Protein AF-A0AAD9Q8Y7-F1 (afdb_monomer_lite)

Foldseek 3Di:
DVVVVVPPPDDPPDQPPVNVVVVVVVVVVVVVVVVVVVVVVVVVVVVVVVVVVVVVVVVVVVVVVVPPPDDPPPPPDPPPCPPDPVVVVVVVVVVVVVVVVVVVVVVVVVVVVVVVVVVVVVVVVVVVVVVVVVVVVVVVVVVVVCCVVPDDD

pLDDT: mean 79.02, std 18.26, range [39.06, 97.69]

Secondary structure (DSSP, 8-state):
-HHHHTTS-----PPPHHHHHHHHHHHHHHHHHHHHHHHHHHHHHHHHHHHHHHHHHHHHHHHHHHSTTS-GGG-S------S-HHHHHHHHHHHHHHHHHHHHHHHHHHHHHHHHHHHHHHHHHHHHHHHHHHHHHHHHHHHHHHHHHH---

Radius of gyration: 37.37 Å; chains: 1; bounding box: 89×39×100 Å

Organism: Acropora cervicornis (NCBI:txid6130)

Sequence (153 aa):
MREEEAASGIECEELSEKDTLIEELSERERSFQVKEKNTAKDKEAAESVRRKAMERMKDSKRKTSQDSDLDPGLAAGGKKSRKTATEVIDFLKKKAKCEQTQRQQEMELRRKELEENAKQQRGVLELMQRQSEAQQQINQTLLVLIQKAFGTV

Structure (mmCIF, N/CA/C/O backbone):
data_AF-A0AAD9Q8Y7-F1
#
_entry.id   AF-A0AAD9Q8Y7-F1
#
loop_
_atom_site.group_PDB
_atom_site.id
_atom_site.type_symbol
_atom_site.label_atom_id
_atom_site.label_alt_id
_atom_site.label_comp_id
_atom_site.label_asym_id
_atom_site.label_entity_id
_atom_site.label_seq_id
_atom_site.pdbx_PDB_ins_code
_atom_site.Cartn_x
_atom_site.Cartn_y
_atom_site.Cartn_z
_atom_site.occupancy
_atom_site.B_iso_or_equiv
_atom_site.auth_seq_id
_atom_site.auth_comp_id
_atom_site.auth_asym_id
_atom_site.auth_atom_id
_atom_site.pdbx_PDB_model_num
ATOM 1 N N . MET A 1 1 ? 14.252 5.705 33.134 1.00 48.75 1 MET A N 1
ATOM 2 C CA . MET A 1 1 ? 13.714 6.950 32.551 1.00 48.75 1 MET A CA 1
ATOM 3 C C . MET A 1 1 ? 12.223 7.100 32.841 1.00 48.75 1 MET A C 1
ATOM 5 O O . MET A 1 1 ? 11.894 7.976 33.617 1.00 48.75 1 MET A O 1
ATOM 9 N N . ARG A 1 2 ? 11.341 6.188 32.390 1.00 55.53 2 ARG A N 1
ATOM 10 C CA . ARG A 1 2 ? 9.888 6.272 32.677 1.00 55.53 2 ARG A CA 1
ATOM 11 C C . ARG A 1 2 ? 9.506 6.228 34.174 1.00 55.53 2 ARG A C 1
ATOM 13 O O . ARG A 1 2 ? 8.528 6.847 34.564 1.00 55.53 2 ARG A O 1
ATOM 20 N N . GLU A 1 3 ? 10.259 5.509 35.011 1.00 54.31 3 GLU A N 1
ATOM 21 C CA . GLU A 1 3 ? 10.010 5.459 36.469 1.00 54.31 3 GLU A CA 1
ATOM 22 C C . GLU A 1 3 ? 10.555 6.677 37.237 1.00 54.31 3 GLU A C 1
ATOM 24 O O . GLU A 1 3 ? 10.056 6.980 38.315 1.00 54.31 3 GLU A O 1
ATOM 29 N N . GLU A 1 4 ? 11.539 7.401 36.692 1.00 56.97 4 GLU A N 1
ATOM 30 C CA . GLU A 1 4 ? 12.121 8.584 37.354 1.00 56.97 4 GLU A CA 1
ATOM 31 C C . GLU A 1 4 ? 11.257 9.836 37.137 1.00 56.97 4 GLU A C 1
ATOM 33 O O . GLU A 1 4 ? 11.144 10.674 38.029 1.00 56.97 4 GLU A O 1
ATOM 38 N N . GLU A 1 5 ? 10.584 9.933 35.988 1.00 55.88 5 GLU A N 1
ATOM 39 C CA . GLU A 1 5 ? 9.696 11.051 35.635 1.00 55.88 5 GLU A CA 1
ATOM 40 C C . GLU A 1 5 ? 8.445 11.103 36.534 1.00 55.88 5 GLU A C 1
ATOM 42 O O . GLU A 1 5 ? 8.023 12.177 36.959 1.00 55.88 5 GLU A O 1
ATOM 47 N N . ALA A 1 6 ? 7.902 9.942 36.919 1.00 61.12 6 ALA A N 1
ATOM 48 C CA . ALA A 1 6 ? 6.707 9.838 37.763 1.00 61.12 6 ALA A CA 1
ATOM 49 C C . ALA A 1 6 ? 6.942 10.233 39.236 1.00 61.12 6 ALA A C 1
ATOM 51 O O . ALA A 1 6 ? 5.991 10.552 39.948 1.00 61.12 6 ALA A O 1
ATOM 52 N N . ALA A 1 7 ? 8.196 10.227 39.703 1.00 61.22 7 ALA A N 1
ATOM 53 C CA . ALA A 1 7 ? 8.556 10.579 41.077 1.00 61.22 7 ALA A CA 1
ATOM 54 C C . ALA A 1 7 ? 8.793 12.088 41.276 1.00 61.22 7 ALA A C 1
ATOM 56 O O . ALA A 1 7 ? 8.890 12.548 42.413 1.00 61.22 7 ALA A O 1
ATOM 57 N N . SER A 1 8 ? 8.883 12.865 40.189 1.00 66.12 8 SER A N 1
ATOM 58 C CA . SER A 1 8 ? 9.261 14.281 40.248 1.00 66.12 8 SER A CA 1
ATOM 59 C C . SER A 1 8 ? 8.127 15.205 40.704 1.00 66.12 8 SER A C 1
ATOM 61 O O . SER A 1 8 ? 8.399 16.357 41.033 1.00 66.12 8 SER A O 1
ATOM 63 N N . GLY A 1 9 ? 6.868 14.748 40.702 1.00 58.28 9 GLY A N 1
ATOM 64 C CA . GLY A 1 9 ? 5.710 15.576 41.072 1.00 58.28 9 GLY A CA 1
ATOM 65 C C . GLY A 1 9 ? 5.480 16.793 40.162 1.00 58.28 9 GLY A C 1
ATOM 66 O O . GLY A 1 9 ? 4.688 17.665 40.504 1.00 58.28 9 GLY A O 1
ATOM 67 N N . ILE A 1 10 ? 6.178 16.861 39.025 1.00 59.28 10 ILE A N 1
ATOM 68 C CA . ILE A 1 10 ? 6.022 17.893 38.004 1.00 59.28 10 ILE A CA 1
ATOM 69 C C . ILE A 1 10 ? 5.139 17.285 36.923 1.00 59.28 10 ILE A C 1
ATOM 71 O O . ILE A 1 10 ? 5.534 16.335 36.249 1.00 59.28 10 ILE A O 1
ATOM 75 N N . GLU A 1 11 ? 3.923 17.806 36.811 1.00 57.50 11 GLU A N 1
ATOM 76 C CA . GLU A 1 11 ? 3.022 17.509 35.705 1.00 57.50 11 GLU A CA 1
ATOM 77 C C . GLU A 1 11 ? 3.720 17.937 34.409 1.00 57.50 11 GLU A C 1
ATOM 79 O O . GLU A 1 11 ? 4.113 19.094 34.254 1.00 57.50 11 GLU A O 1
ATOM 84 N N . CYS A 1 12 ? 3.975 16.979 33.517 1.00 55.50 12 CYS A N 1
ATOM 85 C CA . CYS A 1 12 ? 4.490 17.289 32.193 1.00 55.50 12 CYS A CA 1
ATOM 86 C C . CYS A 1 12 ? 3.362 18.025 31.469 1.00 55.50 12 CYS A C 1
ATOM 88 O O . CYS A 1 12 ? 2.318 17.425 31.219 1.00 55.50 12 CYS A O 1
ATOM 90 N N . GLU A 1 13 ? 3.536 19.326 31.237 1.00 65.62 13 GLU A N 1
ATOM 91 C CA . GLU A 1 13 ? 2.531 20.169 30.592 1.00 65.62 13 GLU A CA 1
ATOM 92 C C . GLU A 1 13 ? 2.184 19.534 29.238 1.00 65.62 13 GLU A C 1
ATOM 94 O O . GLU A 1 13 ? 3.060 19.362 28.385 1.00 65.62 13 GLU A O 1
ATOM 99 N N . GLU A 1 14 ? 0.932 19.084 29.077 1.00 67.44 14 GLU A N 1
ATOM 100 C CA . GLU A 1 14 ? 0.469 18.532 27.806 1.00 67.44 14 GLU A CA 1
ATOM 101 C C . GLU A 1 14 ? 0.727 19.588 26.728 1.00 67.44 14 GLU A C 1
ATOM 103 O O . GLU A 1 14 ? 0.319 20.743 26.887 1.00 67.44 14 GLU A O 1
ATOM 108 N N . LEU A 1 15 ? 1.458 19.209 25.670 1.00 66.06 15 LEU A N 1
ATOM 109 C CA . LEU A 1 15 ? 1.819 20.121 24.584 1.00 66.06 15 LEU A CA 1
ATOM 110 C C . LEU A 1 15 ? 0.576 20.893 24.154 1.00 66.06 15 LEU A C 1
ATOM 112 O O . LEU A 1 15 ? -0.444 20.296 23.798 1.00 66.06 15 LEU A O 1
ATOM 116 N N . SER A 1 16 ? 0.662 22.224 24.191 1.00 77.44 16 SER A N 1
ATOM 117 C CA . SER A 1 16 ? -0.458 23.061 23.792 1.00 77.44 16 SER A CA 1
ATOM 118 C C . SER A 1 16 ? -0.862 22.696 22.364 1.00 77.44 16 SER A C 1
ATOM 120 O O . SER A 1 16 ? -0.018 22.350 21.531 1.00 77.44 16 SER A O 1
ATOM 122 N N . GLU A 1 17 ? -2.142 22.839 22.024 1.00 81.75 17 GLU A N 1
ATOM 123 C CA . GLU A 1 17 ? -2.614 22.687 20.640 1.00 81.75 17 GLU A CA 1
ATOM 124 C C . GLU A 1 17 ? -1.765 23.514 19.655 1.00 81.75 17 GLU A C 1
ATOM 126 O O . GLU A 1 17 ? -1.543 23.115 18.514 1.00 81.75 17 GLU A O 1
ATOM 131 N N . LYS A 1 18 ? -1.226 24.653 20.116 1.00 83.44 18 LYS A N 1
ATOM 132 C CA . LYS A 1 18 ? -0.300 25.493 19.348 1.00 83.44 18 LYS A CA 1
ATOM 133 C C . LYS A 1 18 ? 1.064 24.845 19.138 1.00 83.44 18 LYS A C 1
ATOM 135 O O . LYS A 1 18 ? 1.594 24.948 18.038 1.00 83.44 18 LYS A O 1
ATOM 140 N N . ASP A 1 19 ? 1.615 24.194 20.155 1.00 86.12 19 ASP A N 1
ATOM 141 C CA . ASP A 1 19 ? 2.914 23.524 20.060 1.00 86.12 19 ASP A CA 1
ATOM 142 C C . ASP A 1 19 ? 2.821 22.321 19.117 1.00 86.12 19 ASP A C 1
ATOM 144 O O . ASP A 1 19 ? 3.664 22.155 18.236 1.00 86.12 19 ASP A O 1
ATOM 148 N N . THR A 1 20 ? 1.714 21.579 19.203 1.00 86.50 20 THR A N 1
ATOM 149 C CA . THR A 1 20 ? 1.387 20.493 18.268 1.00 86.50 20 THR A CA 1
ATOM 150 C C . THR A 1 20 ? 1.264 21.019 16.833 1.00 86.50 20 THR A C 1
ATOM 152 O O . THR A 1 20 ? 1.866 20.479 15.905 1.00 86.50 20 THR A O 1
ATOM 155 N N . LEU A 1 21 ? 0.554 22.136 16.636 1.00 90.19 21 LEU A N 1
ATOM 156 C CA . LEU A 1 21 ? 0.399 22.754 15.316 1.00 90.19 21 LEU A CA 1
ATOM 157 C C . LEU A 1 21 ? 1.737 23.249 14.735 1.00 90.19 21 LEU A C 1
ATOM 159 O O . LEU A 1 21 ? 1.961 23.156 13.525 1.00 90.19 21 LEU A O 1
ATOM 163 N N . ILE A 1 22 ? 2.636 23.774 15.573 1.00 91.38 22 ILE A N 1
ATOM 164 C CA . ILE A 1 22 ? 3.980 24.201 15.155 1.00 91.38 22 ILE A CA 1
ATOM 165 C C . ILE A 1 22 ? 4.808 22.997 14.694 1.00 91.38 22 ILE A C 1
ATOM 167 O O . ILE A 1 22 ? 5.513 23.090 13.681 1.00 91.38 22 ILE A O 1
ATOM 171 N N . GLU A 1 23 ? 4.717 21.869 15.395 1.00 88.31 23 GLU A N 1
ATOM 172 C CA . GLU A 1 23 ? 5.431 20.646 15.035 1.00 88.31 23 GLU A CA 1
ATOM 173 C C . GLU A 1 23 ? 4.938 20.078 13.695 1.00 88.31 23 GLU A C 1
ATOM 175 O O . GLU A 1 23 ? 5.749 19.844 12.791 1.00 88.31 23 GLU A O 1
ATOM 180 N N . GLU A 1 24 ? 3.618 19.991 13.500 1.00 88.12 24 GLU A N 1
ATOM 181 C CA . GLU A 1 24 ? 3.004 19.537 12.244 1.00 88.12 24 GLU A CA 1
ATOM 182 C C . GLU A 1 24 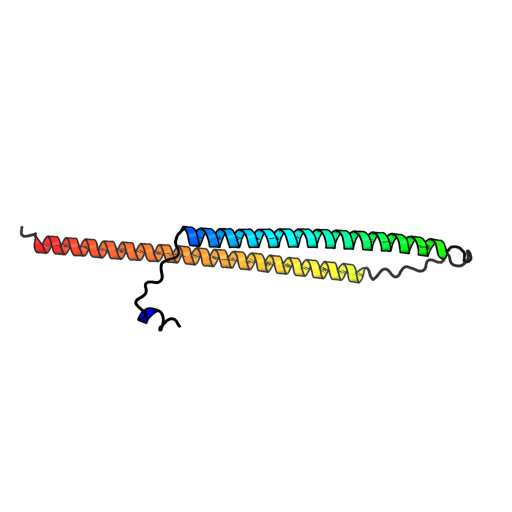? 3.384 20.420 11.045 1.00 88.12 24 GLU A C 1
ATOM 184 O O . GLU A 1 24 ? 3.727 19.923 9.963 1.00 88.12 24 GLU A O 1
ATOM 189 N N . LEU A 1 25 ? 3.349 21.748 11.213 1.00 91.31 25 LEU A N 1
ATOM 190 C CA . LEU A 1 25 ? 3.751 22.682 10.159 1.00 91.31 25 LEU A CA 1
ATOM 191 C C . LEU A 1 25 ? 5.234 22.522 9.814 1.00 91.31 25 LEU A C 1
ATOM 193 O O . LEU A 1 25 ? 5.589 22.472 8.632 1.00 91.31 25 LEU A O 1
ATOM 197 N N . SER A 1 26 ? 6.081 22.360 10.830 1.00 89.25 26 SER A N 1
ATOM 198 C CA . SER A 1 26 ? 7.520 22.154 10.656 1.00 89.25 26 SER A CA 1
ATOM 199 C C . SER A 1 26 ? 7.828 20.845 9.919 1.00 89.25 26 SER A C 1
ATOM 201 O O . SER A 1 26 ? 8.700 20.804 9.046 1.00 89.25 26 SER A O 1
ATOM 203 N N . GLU A 1 27 ? 7.112 19.761 10.221 1.00 87.31 27 GLU A N 1
ATOM 204 C CA . GLU A 1 27 ? 7.220 18.497 9.484 1.00 87.31 27 GLU A CA 1
ATOM 205 C C . GLU A 1 27 ? 6.777 18.637 8.031 1.00 87.31 27 GLU A C 1
ATOM 207 O O . GLU A 1 27 ? 7.455 18.160 7.108 1.00 87.31 27 GLU A O 1
ATOM 212 N N . ARG A 1 28 ? 5.669 19.345 7.807 1.00 87.50 28 ARG A N 1
ATOM 213 C CA . ARG A 1 28 ? 5.147 19.575 6.466 1.00 87.50 28 ARG A CA 1
ATOM 214 C C . ARG A 1 28 ? 6.136 20.366 5.612 1.00 87.50 28 ARG A C 1
ATOM 216 O O . ARG A 1 28 ? 6.401 19.954 4.481 1.00 87.50 28 ARG A O 1
ATOM 223 N N . GLU A 1 29 ? 6.747 21.423 6.139 1.00 81.94 29 GLU A N 1
ATOM 224 C CA . GLU A 1 29 ? 7.782 22.202 5.441 1.00 81.94 29 GLU A CA 1
ATOM 225 C C . GLU A 1 29 ? 9.019 21.365 5.085 1.00 81.94 29 GLU A C 1
ATOM 227 O O . GLU A 1 29 ? 9.500 21.418 3.945 1.00 81.94 29 GLU A O 1
ATOM 232 N N . ARG A 1 30 ? 9.497 20.519 6.010 1.00 83.62 30 ARG A N 1
ATOM 233 C CA . ARG A 1 30 ? 10.595 19.575 5.734 1.00 83.62 30 ARG A CA 1
ATOM 234 C C . ARG A 1 30 ? 10.244 18.636 4.578 1.00 83.62 30 ARG A C 1
ATOM 236 O O . ARG A 1 30 ? 11.076 18.403 3.698 1.00 83.62 30 ARG A O 1
ATOM 243 N N . SER A 1 31 ? 9.006 18.141 4.531 1.00 72.31 31 SER A N 1
ATOM 244 C CA . SER A 1 31 ? 8.542 17.250 3.461 1.00 72.31 31 SER A CA 1
ATOM 245 C C . SER A 1 31 ? 8.498 17.934 2.083 1.00 72.31 31 SER A C 1
ATOM 247 O O . SER A 1 31 ? 8.842 17.309 1.075 1.00 72.31 31 SER A O 1
ATOM 249 N N . PHE A 1 32 ? 8.143 19.224 2.023 1.00 68.69 32 PHE A N 1
ATOM 250 C CA . PHE A 1 32 ? 8.141 20.003 0.782 1.00 68.69 32 PHE A CA 1
ATOM 251 C C . PHE A 1 32 ? 9.562 20.250 0.258 1.00 68.69 32 PHE A C 1
ATOM 253 O O . PHE A 1 32 ? 9.819 20.006 -0.922 1.00 68.69 32 PHE A O 1
ATOM 260 N N . GLN A 1 33 ? 10.515 20.606 1.129 1.00 67.25 33 GLN A N 1
ATOM 261 C CA . GLN A 1 33 ? 11.920 20.776 0.727 1.00 67.25 33 GLN A CA 1
ATOM 262 C C . GLN A 1 33 ? 12.542 19.486 0.171 1.00 67.25 33 GLN A C 1
ATOM 264 O O . GLN A 1 33 ? 13.356 19.529 -0.755 1.00 67.25 33 GLN A O 1
ATOM 269 N N . VAL A 1 34 ? 12.182 18.322 0.723 1.00 66.00 34 VAL A N 1
ATOM 270 C CA . VAL A 1 34 ? 12.663 17.026 0.217 1.00 66.00 34 VAL A CA 1
ATOM 271 C C . VAL A 1 34 ? 12.100 16.740 -1.178 1.00 66.00 34 VAL A C 1
ATOM 273 O O . VAL A 1 34 ? 12.842 16.292 -2.055 1.00 66.00 34 VAL A O 1
ATOM 276 N N . LYS A 1 35 ? 10.819 17.049 -1.420 1.00 64.56 35 LYS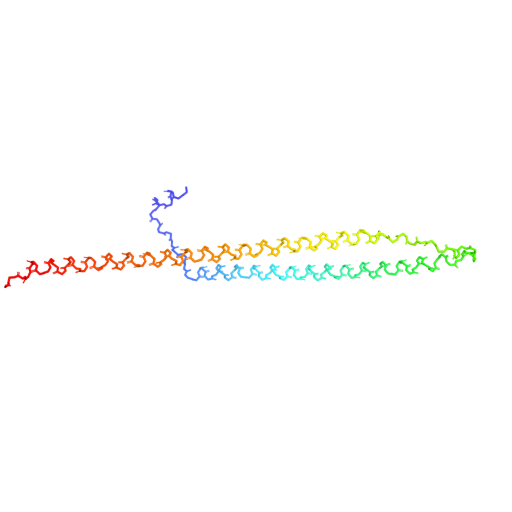 A N 1
ATOM 277 C CA . LYS A 1 35 ? 10.189 16.883 -2.740 1.00 64.56 35 LYS A CA 1
ATOM 278 C C . LYS A 1 35 ? 10.835 17.780 -3.801 1.00 64.56 35 LYS A C 1
ATOM 280 O O . LYS A 1 35 ? 11.149 17.281 -4.877 1.00 64.56 35 LYS A O 1
ATOM 285 N N . GLU A 1 36 ? 11.114 19.048 -3.498 1.00 63.38 36 GLU A N 1
ATOM 286 C CA . GLU A 1 36 ? 11.790 19.962 -4.438 1.00 63.38 36 GLU A CA 1
ATOM 287 C C . GLU A 1 36 ? 13.232 19.542 -4.762 1.00 63.38 36 GLU A C 1
ATOM 289 O O . GLU A 1 36 ? 13.665 19.594 -5.915 1.00 63.38 36 GLU A O 1
ATOM 294 N N . LYS A 1 37 ? 13.989 19.062 -3.768 1.00 65.62 37 LYS A N 1
ATOM 295 C CA . LYS A 1 37 ? 15.354 18.560 -4.004 1.00 65.62 37 LYS A CA 1
ATOM 296 C C . LYS A 1 37 ? 15.364 17.316 -4.894 1.00 65.62 37 LYS A C 1
ATOM 298 O O . LYS A 1 37 ? 16.294 17.142 -5.680 1.00 65.62 37 LYS A O 1
ATOM 303 N N . ASN A 1 38 ? 14.347 16.462 -4.792 1.00 65.31 38 ASN A N 1
ATOM 304 C CA . ASN A 1 38 ? 14.232 15.267 -5.628 1.00 65.31 38 ASN A CA 1
ATOM 305 C C . ASN A 1 38 ? 13.846 15.612 -7.073 1.00 65.31 38 ASN A C 1
ATOM 307 O O . ASN A 1 38 ? 14.461 15.087 -7.997 1.00 65.31 38 ASN A O 1
ATOM 311 N N . THR A 1 39 ? 12.925 16.555 -7.294 1.00 67.19 39 THR A N 1
ATOM 312 C CA . THR A 1 39 ? 12.553 16.977 -8.659 1.00 67.19 39 THR A CA 1
ATOM 313 C C . THR A 1 39 ? 13.702 17.676 -9.388 1.00 67.19 39 THR A C 1
ATOM 315 O O . THR A 1 39 ? 13.890 17.464 -10.588 1.00 67.19 39 THR A O 1
ATOM 318 N N . ALA A 1 40 ? 14.519 18.460 -8.675 1.00 70.31 40 ALA A N 1
ATOM 319 C CA . ALA A 1 40 ? 15.722 19.072 -9.238 1.00 70.31 40 ALA A CA 1
ATOM 320 C C . ALA A 1 40 ? 16.760 18.020 -9.673 1.00 70.31 40 ALA A C 1
ATOM 322 O O . ALA A 1 40 ? 17.285 18.098 -10.785 1.00 70.31 40 ALA A O 1
ATOM 323 N N . LYS A 1 41 ? 17.003 17.002 -8.835 1.00 75.00 41 LYS A N 1
ATOM 324 C CA . LYS A 1 41 ? 17.919 15.893 -9.150 1.00 75.00 41 LYS A CA 1
ATOM 325 C C . LYS A 1 41 ? 17.428 15.044 -10.320 1.00 75.00 41 LYS A C 1
ATOM 327 O O . LYS A 1 41 ? 18.228 14.688 -11.183 1.00 75.00 41 LYS A O 1
ATOM 332 N N . ASP A 1 42 ? 16.130 14.764 -10.389 1.00 77.75 42 ASP A N 1
ATOM 333 C CA . ASP A 1 42 ? 15.542 14.003 -11.495 1.00 77.75 42 ASP A CA 1
ATOM 334 C C . ASP A 1 42 ? 15.656 14.759 -12.823 1.00 77.75 42 ASP A C 1
ATOM 336 O O . ASP A 1 42 ? 16.004 14.173 -13.853 1.00 77.75 42 ASP A O 1
ATOM 340 N N . LYS A 1 43 ? 15.440 16.080 -12.803 1.00 85.19 43 LYS A N 1
ATOM 341 C CA . LYS A 1 43 ? 15.628 16.934 -13.980 1.00 85.19 43 LYS A CA 1
ATOM 342 C C . LYS A 1 43 ? 17.087 16.951 -14.438 1.00 85.19 43 LYS A C 1
ATOM 344 O O . LYS A 1 43 ? 17.356 16.765 -15.625 1.00 85.19 43 LYS A O 1
ATOM 349 N N . GLU A 1 44 ? 18.030 17.118 -13.513 1.00 85.94 44 GLU A N 1
ATOM 350 C CA . GLU A 1 44 ? 19.463 17.098 -13.821 1.00 85.94 44 GLU A CA 1
ATOM 351 C C . GLU A 1 44 ? 19.908 15.737 -14.384 1.00 85.94 44 GLU A C 1
ATOM 353 O O . GLU A 1 44 ? 20.628 15.669 -15.388 1.00 85.94 44 GLU A O 1
ATOM 358 N N . ALA A 1 45 ? 19.431 14.637 -13.795 1.00 86.50 45 ALA A N 1
ATOM 359 C CA . ALA A 1 45 ? 19.704 13.288 -14.275 1.00 86.50 45 ALA A CA 1
ATOM 360 C C . ALA A 1 45 ? 19.153 13.071 -15.695 1.00 86.50 45 ALA A C 1
ATOM 362 O O . ALA A 1 45 ? 19.870 12.567 -16.566 1.00 86.50 45 ALA A O 1
ATOM 363 N N . ALA A 1 46 ? 17.918 13.505 -15.963 1.00 88.88 46 ALA A N 1
ATOM 364 C CA . ALA A 1 46 ? 17.301 13.411 -17.283 1.00 88.88 46 ALA A CA 1
ATOM 365 C C . ALA A 1 46 ? 18.065 14.227 -18.342 1.00 88.88 46 ALA A C 1
ATOM 367 O O . ALA A 1 46 ? 18.331 13.734 -19.445 1.00 88.88 46 ALA A O 1
ATOM 368 N N . GLU A 1 47 ? 18.485 15.450 -18.011 1.00 87.88 47 GLU A N 1
ATOM 369 C CA . GLU A 1 47 ? 19.284 16.289 -18.908 1.00 87.88 47 GLU A CA 1
ATOM 370 C C . GLU A 1 47 ? 20.682 15.705 -19.163 1.00 87.88 47 GLU A C 1
ATOM 372 O O . GLU A 1 47 ? 21.159 15.718 -20.302 1.00 87.88 47 GLU A O 1
ATOM 377 N N . SER A 1 48 ? 21.317 15.121 -18.143 1.00 88.19 48 SER A N 1
ATOM 378 C CA . SER A 1 48 ? 22.604 14.423 -18.263 1.00 88.19 48 SER A CA 1
ATOM 379 C C . SER A 1 48 ? 22.514 13.208 -19.191 1.00 88.19 48 SER A C 1
ATOM 381 O O . SER A 1 48 ? 23.360 13.030 -20.074 1.00 88.19 48 SER A O 1
ATOM 383 N N . VAL A 1 49 ? 21.453 12.402 -19.067 1.00 89.75 49 VAL A N 1
ATOM 384 C CA . VAL A 1 49 ? 21.192 11.263 -19.963 1.00 89.75 49 VAL A CA 1
ATOM 385 C C . VAL A 1 49 ? 20.964 11.740 -21.398 1.00 89.75 49 VAL A C 1
ATOM 387 O O . VAL A 1 49 ? 21.584 11.206 -22.324 1.00 89.75 49 VAL A O 1
ATOM 390 N N . ARG A 1 50 ? 20.142 12.780 -21.596 1.00 90.25 50 ARG A N 1
ATOM 391 C CA . ARG A 1 50 ? 19.889 13.371 -22.920 1.00 90.25 50 ARG A CA 1
ATOM 392 C C . ARG A 1 50 ? 21.179 13.887 -23.563 1.00 90.25 50 ARG A C 1
ATOM 394 O O . ARG A 1 50 ? 21.428 13.603 -24.734 1.00 90.25 50 ARG A O 1
ATOM 401 N N . ARG A 1 51 ? 22.022 14.599 -22.809 1.00 89.44 51 ARG A N 1
ATOM 402 C CA . ARG A 1 51 ? 23.308 15.132 -23.291 1.00 89.44 51 ARG A CA 1
ATOM 403 C C . ARG A 1 51 ? 24.258 14.011 -23.709 1.00 89.44 51 ARG A C 1
ATOM 405 O O . ARG A 1 51 ? 24.733 14.018 -24.842 1.00 89.44 51 ARG A O 1
ATOM 412 N N . LYS A 1 52 ? 24.441 13.000 -22.852 1.00 87.81 52 LYS A N 1
ATOM 413 C CA . LYS A 1 52 ? 25.285 11.827 -23.147 1.00 87.81 52 LYS A CA 1
ATOM 414 C C . LYS A 1 52 ? 24.806 11.057 -24.380 1.00 87.81 52 LYS A C 1
ATOM 416 O O . LYS A 1 52 ? 25.623 10.549 -25.145 1.00 87.81 52 LYS A O 1
ATOM 421 N N . ALA A 1 53 ? 23.495 10.952 -24.596 1.00 84.88 53 ALA A N 1
ATOM 422 C CA . ALA A 1 53 ? 22.948 10.325 -25.799 1.00 84.88 53 ALA A CA 1
ATOM 423 C C . ALA A 1 53 ? 23.267 11.138 -27.067 1.00 84.88 53 ALA A C 1
ATOM 425 O O . ALA A 1 53 ? 23.695 10.572 -28.074 1.00 84.88 53 ALA A O 1
ATOM 426 N N . MET A 1 54 ? 23.122 12.465 -27.001 1.00 84.44 54 MET A N 1
ATOM 427 C CA . MET A 1 54 ? 23.426 13.365 -28.118 1.00 84.44 54 MET A CA 1
ATOM 428 C C . MET A 1 54 ? 24.925 13.417 -28.450 1.00 84.44 54 MET A C 1
ATOM 430 O O . MET A 1 54 ? 25.280 13.521 -29.622 1.00 84.44 54 MET A O 1
ATOM 434 N N . GLU A 1 55 ? 25.811 13.310 -27.460 1.00 81.00 55 GLU A N 1
ATOM 435 C CA . GLU A 1 55 ? 27.262 13.217 -27.685 1.00 81.00 55 GLU A CA 1
ATOM 436 C C . GLU A 1 55 ? 27.650 11.910 -28.382 1.00 81.00 55 GLU A C 1
ATOM 438 O O . GLU A 1 55 ? 28.300 11.946 -29.425 1.00 81.00 55 GLU A O 1
ATOM 443 N N . ARG A 1 56 ? 27.137 10.760 -27.921 1.00 77.19 56 ARG A N 1
ATOM 444 C CA . ARG A 1 56 ? 27.374 9.463 -28.588 1.00 77.19 56 ARG A CA 1
ATOM 445 C C . ARG A 1 56 ? 26.911 9.447 -30.049 1.00 77.19 56 ARG A C 1
ATOM 447 O O . ARG A 1 56 ? 27.541 8.814 -30.899 1.00 77.19 56 ARG A O 1
ATOM 454 N N . MET A 1 57 ? 25.824 10.152 -30.360 1.00 69.81 57 MET A N 1
ATOM 455 C CA . MET A 1 57 ? 25.347 10.336 -31.737 1.00 69.81 57 MET A CA 1
ATOM 456 C C . MET A 1 57 ? 26.314 11.172 -32.589 1.00 69.81 57 MET A C 1
ATOM 458 O O . MET A 1 57 ? 26.482 10.898 -33.776 1.00 69.81 57 MET A O 1
ATOM 462 N N . LYS A 1 58 ? 26.981 12.175 -32.006 1.00 67.12 58 LYS A N 1
ATOM 463 C CA . LYS A 1 58 ? 27.999 12.974 -32.708 1.00 67.12 58 LYS A CA 1
ATOM 464 C C . LYS A 1 58 ? 29.282 12.172 -32.945 1.00 67.12 58 LYS A C 1
ATOM 466 O O . LYS A 1 58 ? 29.815 12.216 -34.052 1.00 67.12 58 LYS A O 1
ATOM 471 N N . ASP A 1 59 ? 29.732 11.396 -31.961 1.00 61.78 59 ASP A N 1
ATOM 472 C CA . ASP A 1 59 ? 30.955 10.586 -32.068 1.00 61.78 59 ASP A CA 1
ATOM 473 C C . ASP A 1 59 ? 30.817 9.441 -33.077 1.00 61.78 59 ASP A C 1
ATOM 475 O O . ASP A 1 59 ? 31.729 9.173 -33.860 1.00 61.78 59 ASP A O 1
ATOM 479 N N . SER A 1 60 ? 29.650 8.792 -33.114 1.00 59.78 60 SER A N 1
ATOM 480 C CA . SER A 1 60 ? 29.353 7.753 -34.109 1.00 59.78 60 SER A CA 1
ATOM 481 C C . SER A 1 60 ? 29.297 8.304 -35.536 1.00 59.78 60 SER A C 1
ATOM 483 O O . SER A 1 60 ? 29.733 7.616 -36.454 1.00 59.78 60 SER A O 1
ATOM 485 N N . LYS A 1 61 ? 28.849 9.554 -35.717 1.00 58.38 61 LYS A N 1
ATOM 486 C CA . LYS A 1 61 ? 28.829 10.234 -37.021 1.00 58.38 61 LYS A CA 1
ATOM 487 C C . LYS A 1 61 ? 30.229 10.661 -37.487 1.00 58.38 61 LYS A C 1
ATOM 489 O O . LYS A 1 61 ? 30.513 10.574 -38.677 1.00 58.38 61 LYS A O 1
ATOM 494 N N . ARG A 1 62 ? 31.110 11.062 -36.557 1.00 58.00 62 ARG A N 1
ATOM 495 C CA . ARG A 1 62 ? 32.521 11.395 -36.843 1.00 58.00 62 ARG A CA 1
ATOM 496 C C . ARG A 1 62 ? 33.356 10.169 -37.213 1.00 58.00 62 ARG A C 1
ATOM 498 O O . ARG A 1 62 ? 34.142 10.245 -38.148 1.00 58.00 62 ARG A O 1
ATOM 505 N N . LYS A 1 63 ? 33.150 9.028 -36.542 1.00 57.22 63 LYS A N 1
ATOM 506 C CA . LYS A 1 63 ? 33.849 7.777 -36.888 1.00 57.22 63 LYS A CA 1
ATOM 507 C C . LYS A 1 63 ? 33.502 7.271 -38.292 1.00 57.22 63 LYS A C 1
ATOM 509 O O . LYS A 1 63 ? 34.387 6.811 -38.992 1.00 57.22 63 LYS A O 1
ATOM 514 N N . THR A 1 64 ? 32.255 7.418 -38.742 1.00 53.91 64 THR A N 1
ATOM 515 C CA . THR A 1 64 ? 31.856 7.023 -40.108 1.00 53.91 64 THR A CA 1
ATOM 516 C C . THR A 1 64 ? 32.404 7.918 -41.221 1.00 53.91 64 THR A C 1
ATOM 518 O O . THR A 1 64 ? 32.471 7.461 -42.353 1.00 53.91 64 THR A O 1
ATOM 521 N N . SER A 1 65 ? 32.774 9.171 -40.933 1.00 52.91 65 SER A N 1
ATOM 522 C CA . SER A 1 65 ? 33.339 10.095 -41.932 1.00 52.91 65 SER A CA 1
ATOM 523 C C . SER A 1 65 ? 34.868 10.091 -41.983 1.00 52.91 65 SER A C 1
ATOM 525 O O . SER A 1 65 ? 35.437 10.722 -42.861 1.00 52.91 65 SER A O 1
ATOM 527 N N . GLN A 1 66 ? 35.533 9.454 -41.016 1.00 51.41 66 GLN A N 1
ATOM 528 C CA . GLN A 1 66 ? 36.997 9.386 -40.944 1.00 51.41 66 GLN A CA 1
ATOM 529 C C . GLN A 1 66 ? 37.552 8.067 -41.513 1.00 51.41 66 GLN A C 1
ATOM 531 O O . GLN A 1 66 ? 38.733 7.992 -41.822 1.00 51.41 66 GLN A O 1
ATOM 536 N N . ASP A 1 67 ? 36.691 7.057 -41.681 1.00 44.06 67 ASP A N 1
ATOM 537 C CA . ASP A 1 67 ? 37.006 5.737 -42.258 1.00 44.06 67 ASP A CA 1
ATOM 538 C C . ASP A 1 67 ? 36.676 5.642 -43.766 1.00 44.06 67 ASP A C 1
ATOM 540 O O . ASP A 1 67 ? 36.748 4.568 -44.356 1.00 44.06 67 ASP A O 1
ATOM 544 N N . SER A 1 68 ? 36.270 6.746 -44.408 1.00 50.50 68 SER A N 1
ATOM 545 C CA . SER A 1 68 ? 35.801 6.764 -45.805 1.00 50.50 68 SER A CA 1
ATOM 546 C C . SER A 1 68 ? 36.888 7.031 -46.857 1.00 50.50 68 SER A C 1
ATOM 548 O O . SER A 1 68 ? 36.538 7.306 -48.000 1.00 50.50 68 SER A O 1
ATOM 550 N N . ASP A 1 69 ? 38.171 6.931 -46.495 1.00 50.59 69 ASP A N 1
ATOM 551 C CA . ASP A 1 69 ? 39.318 7.086 -47.413 1.00 50.59 69 ASP A CA 1
ATOM 552 C C . ASP A 1 69 ? 40.076 5.763 -47.671 1.00 50.59 69 ASP A C 1
ATOM 554 O O . ASP A 1 69 ? 41.218 5.771 -48.129 1.00 50.59 69 ASP A O 1
ATOM 558 N N . LEU A 1 70 ? 39.457 4.603 -47.409 1.00 45.47 70 LEU A N 1
ATOM 559 C CA . LEU A 1 70 ? 40.039 3.292 -47.725 1.00 45.47 70 LEU A CA 1
ATOM 560 C C . LEU A 1 70 ? 39.170 2.503 -48.722 1.00 45.47 70 LEU A C 1
ATOM 562 O O . LEU A 1 70 ? 38.067 2.081 -48.394 1.00 45.47 70 LEU A O 1
ATOM 566 N N . ASP A 1 71 ? 39.731 2.344 -49.927 1.00 39.06 71 ASP A N 1
ATOM 567 C CA . ASP A 1 71 ? 39.574 1.300 -50.961 1.00 39.06 71 ASP A CA 1
ATOM 568 C C . A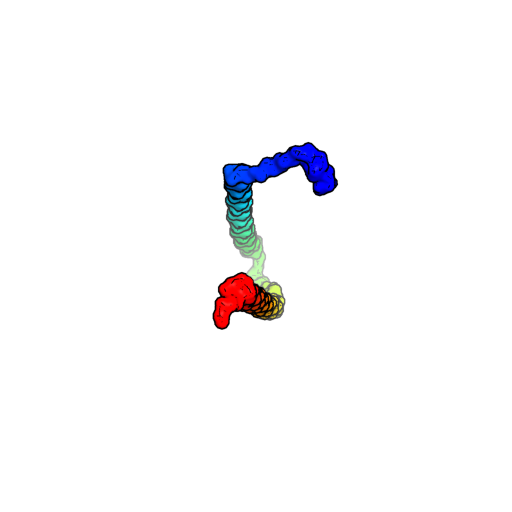SP A 1 71 ? 38.164 0.690 -51.235 1.00 39.06 71 ASP A C 1
ATOM 570 O O . ASP A 1 71 ? 37.568 0.068 -50.351 1.00 39.06 71 ASP A O 1
ATOM 574 N N . PRO A 1 72 ? 37.629 0.722 -52.483 1.00 44.38 72 PRO A N 1
ATOM 575 C CA . PRO A 1 72 ? 36.286 0.212 -52.805 1.00 44.38 72 PRO A CA 1
ATOM 576 C C . PRO A 1 72 ? 36.116 -1.319 -52.693 1.00 44.38 72 PRO A C 1
ATOM 578 O O . PRO A 1 72 ? 35.028 -1.832 -52.958 1.00 44.38 72 PRO A O 1
ATOM 581 N N . GLY A 1 73 ? 37.159 -2.068 -52.322 1.00 43.94 73 GLY A N 1
ATOM 582 C CA . GLY A 1 73 ? 37.163 -3.533 -52.242 1.00 43.94 73 GLY A CA 1
ATOM 583 C C . GLY A 1 73 ? 36.586 -4.142 -50.955 1.00 43.94 73 GLY A C 1
ATOM 584 O O . GLY A 1 73 ? 36.356 -5.350 -50.913 1.00 43.94 73 GLY A O 1
ATOM 585 N N . LEU A 1 74 ? 36.308 -3.347 -49.913 1.00 42.03 74 LEU A N 1
ATOM 586 C CA . LEU A 1 74 ? 35.800 -3.836 -48.616 1.00 42.03 74 LEU A CA 1
ATOM 587 C C . LEU A 1 74 ? 34.340 -3.448 -48.328 1.00 42.03 74 LEU A C 1
ATOM 589 O O . LEU A 1 74 ? 33.888 -3.474 -47.185 1.00 42.03 74 LEU A O 1
ATOM 593 N N . ALA A 1 75 ? 33.545 -3.198 -49.371 1.00 42.03 75 ALA A N 1
ATOM 594 C CA . ALA A 1 75 ? 32.084 -3.092 -49.279 1.00 42.03 75 ALA A CA 1
ATOM 595 C C . ALA A 1 75 ? 31.380 -4.449 -49.012 1.00 42.03 75 ALA A C 1
ATOM 597 O O . ALA A 1 75 ? 30.179 -4.599 -49.244 1.00 42.03 75 ALA A O 1
ATOM 598 N N . ALA A 1 76 ? 32.098 -5.460 -48.516 1.00 44.97 76 ALA A N 1
ATOM 599 C CA . ALA A 1 76 ? 31.512 -6.705 -48.042 1.00 44.97 76 ALA A CA 1
ATOM 600 C C . ALA A 1 76 ? 31.071 -6.514 -46.588 1.00 44.97 76 ALA A C 1
ATOM 602 O O . ALA A 1 76 ? 31.873 -6.563 -45.658 1.00 44.97 76 ALA A O 1
ATOM 603 N N . GLY A 1 77 ? 29.770 -6.268 -46.418 1.00 46.56 77 GLY A N 1
ATOM 604 C CA . GLY A 1 77 ? 29.100 -6.029 -45.148 1.00 46.56 77 GLY A CA 1
ATOM 605 C C . GLY A 1 77 ? 29.621 -6.886 -43.996 1.00 46.56 77 GLY A C 1
ATOM 606 O O . GLY A 1 77 ? 29.198 -8.028 -43.801 1.00 46.56 77 GLY A O 1
ATOM 607 N N . GLY A 1 78 ? 30.462 -6.278 -43.162 1.00 44.16 78 GLY A N 1
ATOM 608 C CA . GLY A 1 78 ? 30.681 -6.730 -41.802 1.00 44.16 78 GLY A CA 1
ATOM 609 C C . GLY A 1 78 ? 29.335 -6.669 -41.098 1.00 44.16 78 GLY A C 1
ATOM 610 O O . GLY A 1 78 ? 28.883 -5.594 -40.701 1.00 44.16 78 GLY A O 1
ATOM 611 N N . LYS A 1 79 ? 28.643 -7.812 -41.015 1.00 54.19 79 LYS A N 1
ATOM 612 C CA . LYS A 1 79 ? 27.414 -7.964 -40.239 1.00 54.19 79 LYS A CA 1
ATOM 613 C C . LYS A 1 79 ? 27.726 -7.408 -38.859 1.00 54.19 79 LYS A C 1
ATOM 615 O O . LYS A 1 79 ? 28.437 -8.053 -38.092 1.00 54.19 79 LYS A O 1
ATOM 620 N N . LYS A 1 80 ? 27.220 -6.206 -38.553 1.00 57.78 80 LYS A N 1
ATOM 621 C CA . LYS A 1 80 ? 27.170 -5.691 -37.186 1.00 57.78 80 LYS A CA 1
ATOM 622 C C . LYS A 1 80 ? 26.542 -6.823 -36.403 1.00 57.78 80 LYS A C 1
ATOM 624 O O . LYS A 1 80 ? 25.368 -7.116 -36.632 1.00 57.78 80 LYS A O 1
ATOM 629 N N . SER A 1 81 ? 27.352 -7.524 -35.611 1.00 53.25 81 SER A N 1
ATOM 630 C CA . SER A 1 81 ? 26.885 -8.599 -34.754 1.00 53.25 81 SER A CA 1
ATOM 631 C C . SER A 1 81 ? 25.817 -7.959 -33.886 1.00 53.25 81 SER A C 1
ATOM 633 O O . SER A 1 81 ? 26.099 -7.149 -33.000 1.00 53.25 81 SER A O 1
ATOM 635 N N . ARG A 1 82 ? 24.566 -8.173 -34.296 1.00 61.06 82 ARG A N 1
ATOM 636 C CA . ARG A 1 82 ? 23.373 -7.700 -33.622 1.00 61.06 82 ARG A CA 1
ATOM 637 C C . ARG A 1 82 ? 23.491 -8.391 -32.281 1.00 61.06 82 ARG A C 1
ATOM 639 O O . ARG A 1 82 ? 23.327 -9.605 -32.262 1.00 61.06 82 ARG A O 1
ATOM 646 N N . LYS A 1 83 ? 23.874 -7.671 -31.217 1.00 56.97 83 LYS A N 1
ATOM 647 C CA . LYS A 1 83 ? 23.808 -8.200 -29.847 1.00 56.97 83 LYS A CA 1
ATOM 648 C C . LYS A 1 83 ? 22.469 -8.927 -29.741 1.00 56.97 83 LYS A C 1
ATOM 650 O O . LYS A 1 83 ? 21.448 -8.377 -30.163 1.00 56.97 83 LYS A O 1
ATOM 655 N N . THR A 1 84 ? 22.563 -10.222 -29.487 1.00 63.16 84 THR A N 1
ATOM 656 C CA . THR A 1 84 ? 21.772 -11.242 -30.180 1.00 63.16 84 THR A CA 1
ATOM 657 C C . THR A 1 84 ? 20.272 -11.004 -30.000 1.00 63.16 84 THR A C 1
ATOM 659 O O . THR A 1 84 ? 19.809 -10.680 -28.914 1.00 63.16 84 THR A O 1
ATOM 662 N N . ALA A 1 85 ? 19.475 -11.113 -31.069 1.00 71.75 85 ALA A N 1
ATOM 663 C CA . ALA A 1 85 ? 18.018 -10.924 -30.985 1.00 71.75 85 ALA A CA 1
ATOM 664 C C . ALA A 1 85 ? 17.373 -11.819 -29.900 1.00 71.75 85 ALA A C 1
ATOM 666 O O . ALA A 1 85 ? 16.351 -11.463 -29.320 1.00 71.75 85 ALA A O 1
ATOM 667 N N . THR A 1 86 ? 18.022 -12.940 -29.589 1.00 80.19 86 THR A N 1
ATOM 668 C CA . THR A 1 86 ? 17.762 -13.829 -28.456 1.00 80.19 86 THR A CA 1
ATOM 669 C C . THR A 1 86 ? 17.870 -13.141 -27.093 1.00 80.19 86 THR A C 1
ATOM 671 O O . THR A 1 86 ? 16.928 -13.247 -26.318 1.00 80.19 86 THR A O 1
ATOM 674 N N . GLU A 1 87 ? 18.921 -12.364 -26.809 1.00 85.31 87 GLU A N 1
ATOM 675 C CA . GLU A 1 87 ? 19.060 -11.625 -25.537 1.00 85.31 87 GLU A CA 1
ATOM 676 C C . GLU A 1 87 ? 17.901 -10.646 -25.304 1.00 85.31 87 GLU A C 1
ATOM 678 O O . GLU A 1 87 ? 17.381 -10.530 -24.193 1.00 85.31 87 GLU A O 1
ATOM 683 N N . VAL A 1 88 ? 17.455 -9.960 -26.362 1.00 87.75 88 VAL A N 1
ATOM 684 C CA . VAL A 1 88 ? 16.315 -9.033 -26.285 1.00 87.75 88 VAL A CA 1
ATOM 685 C C . VAL A 1 88 ? 15.019 -9.793 -25.996 1.00 87.75 88 VAL A C 1
ATOM 687 O O . VAL A 1 88 ? 14.229 -9.373 -25.152 1.00 87.75 88 VAL A O 1
ATOM 690 N N . ILE A 1 89 ? 14.805 -10.931 -26.658 1.00 90.06 89 ILE A N 1
ATOM 691 C CA . ILE A 1 89 ? 13.635 -11.787 -26.429 1.00 90.06 89 ILE A CA 1
ATOM 692 C C . ILE A 1 89 ? 13.635 -12.338 -24.998 1.00 90.06 89 ILE A C 1
ATOM 694 O O . ILE A 1 89 ? 12.592 -12.340 -24.342 1.00 90.06 89 ILE A O 1
ATOM 698 N N . ASP A 1 90 ? 14.784 -12.770 -24.489 1.00 92.00 90 ASP A N 1
ATOM 699 C CA . ASP A 1 90 ? 14.901 -13.313 -23.136 1.00 92.00 90 ASP A CA 1
ATOM 700 C C . ASP A 1 90 ? 14.690 -12.236 -22.070 1.00 92.00 90 ASP A C 1
ATOM 702 O O . ASP A 1 90 ? 14.003 -12.483 -21.074 1.00 92.00 90 ASP A O 1
ATOM 706 N N . PHE A 1 91 ? 15.171 -11.012 -22.310 1.00 94.38 91 PHE A N 1
ATOM 707 C CA . PHE A 1 91 ? 14.844 -9.862 -21.471 1.00 94.38 91 PHE A CA 1
ATOM 708 C C . PHE A 1 91 ? 13.333 -9.599 -21.434 1.00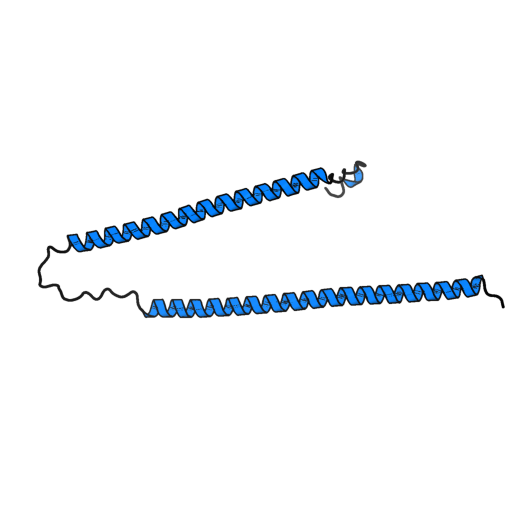 94.38 91 PHE A C 1
ATOM 710 O O . PHE A 1 91 ? 12.767 -9.450 -20.351 1.00 94.38 91 PHE A O 1
ATOM 717 N N . LEU A 1 92 ? 12.659 -9.596 -22.589 1.00 95.81 92 LEU A N 1
ATOM 718 C CA . LEU A 1 92 ? 11.209 -9.383 -22.661 1.00 95.81 92 LEU A CA 1
ATOM 719 C C . LEU A 1 92 ? 10.427 -10.495 -21.950 1.00 95.81 92 LEU A C 1
ATOM 721 O O . LEU A 1 92 ? 9.498 -10.202 -21.201 1.00 95.81 92 LEU A O 1
ATOM 725 N N . LYS A 1 93 ? 10.833 -11.760 -22.107 1.00 96.19 93 LYS A N 1
ATOM 726 C CA . LYS A 1 93 ? 10.238 -12.892 -21.376 1.00 96.19 93 LYS A CA 1
ATOM 727 C C . LYS A 1 93 ? 10.428 -12.753 -19.867 1.00 96.19 93 LYS A C 1
ATOM 729 O O . LYS A 1 93 ? 9.489 -12.986 -19.108 1.00 96.19 93 LYS A O 1
ATOM 734 N N . LYS A 1 94 ? 11.632 -12.378 -19.419 1.00 96.06 94 LYS A N 1
ATOM 735 C CA . LYS A 1 94 ? 11.931 -12.170 -17.995 1.00 96.06 94 LYS A CA 1
ATOM 736 C C . LYS A 1 94 ? 11.119 -11.009 -17.426 1.00 96.06 94 LYS A C 1
ATOM 738 O O . LYS A 1 94 ? 10.560 -11.146 -16.341 1.00 96.06 94 LYS A O 1
ATOM 743 N N . LYS A 1 95 ? 11.005 -9.910 -18.176 1.00 96.94 95 LYS A N 1
ATOM 744 C CA . LYS A 1 95 ? 10.176 -8.756 -17.819 1.00 96.94 95 LYS A CA 1
ATOM 745 C C . LYS A 1 95 ? 8.705 -9.154 -17.679 1.00 96.94 95 LYS A C 1
ATOM 747 O O . LYS A 1 95 ? 8.127 -8.900 -16.632 1.00 96.94 95 LYS A O 1
ATOM 752 N N . ALA A 1 96 ? 8.143 -9.856 -18.664 1.00 96.88 96 ALA A N 1
ATOM 753 C CA . ALA A 1 96 ? 6.750 -10.305 -18.626 1.00 96.88 96 ALA A CA 1
ATOM 754 C C . ALA A 1 96 ? 6.460 -11.218 -17.422 1.00 96.88 96 ALA A C 1
ATOM 756 O O . ALA A 1 96 ? 5.449 -11.050 -16.746 1.00 96.88 96 ALA A O 1
ATOM 757 N N . LYS A 1 97 ? 7.373 -12.149 -17.105 1.00 97.06 97 LYS A N 1
ATOM 758 C CA . LYS A 1 97 ? 7.256 -12.991 -15.904 1.00 97.06 97 LYS A CA 1
ATOM 759 C C . LYS A 1 97 ? 7.304 -12.165 -14.619 1.00 97.06 97 LYS A C 1
ATOM 761 O O . LYS A 1 97 ? 6.496 -12.395 -13.730 1.00 97.06 97 LYS A O 1
ATOM 766 N N . CYS A 1 98 ? 8.224 -11.205 -14.531 1.00 96.75 98 CYS A N 1
ATOM 767 C CA . CYS A 1 98 ? 8.351 -10.338 -13.363 1.00 96.75 98 CYS A CA 1
ATOM 768 C C . CYS A 1 98 ? 7.086 -9.490 -13.147 1.00 96.75 98 CYS A C 1
ATOM 770 O O . CYS A 1 98 ? 6.527 -9.501 -12.052 1.00 96.75 98 CYS A O 1
ATOM 772 N N . GLU A 1 99 ? 6.571 -8.852 -14.201 1.00 96.62 99 GLU A N 1
ATOM 773 C CA . GLU A 1 99 ? 5.320 -8.082 -14.152 1.00 96.62 99 GLU A CA 1
ATOM 774 C C . GLU A 1 99 ? 4.126 -8.959 -13.750 1.00 96.62 99 GLU A C 1
ATOM 776 O O . GLU A 1 99 ? 3.302 -8.558 -12.928 1.00 96.62 99 GLU A O 1
ATOM 781 N N . GLN A 1 100 ? 4.046 -10.186 -14.273 1.00 97.00 100 GLN A N 1
ATOM 782 C CA . GLN A 1 100 ? 3.000 -11.133 -13.892 1.00 97.00 100 GLN A CA 1
ATOM 783 C C . GLN A 1 100 ? 3.078 -11.500 -12.405 1.00 97.00 100 GLN A C 1
ATOM 785 O O . GLN A 1 100 ? 2.049 -11.506 -11.729 1.00 97.00 100 GLN A O 1
ATOM 790 N N . THR A 1 101 ? 4.277 -11.781 -11.887 1.00 96.69 101 THR A N 1
ATOM 791 C CA . THR A 1 101 ? 4.460 -12.100 -10.464 1.00 96.69 101 THR A CA 1
ATOM 792 C C . THR A 1 101 ? 4.123 -10.918 -9.561 1.00 96.69 101 THR A C 1
ATOM 794 O O . THR A 1 101 ? 3.449 -11.109 -8.554 1.00 96.69 101 THR A O 1
ATOM 797 N N . GLN A 1 102 ? 4.501 -9.695 -9.946 1.00 95.94 102 GLN A N 1
ATOM 798 C CA . GLN A 1 102 ? 4.158 -8.483 -9.196 1.00 95.94 102 GLN A CA 1
ATOM 799 C C . GLN A 1 102 ? 2.643 -8.282 -9.142 1.00 95.94 102 GLN A C 1
ATOM 801 O O . GLN A 1 102 ? 2.085 -8.103 -8.065 1.00 95.94 102 GLN A O 1
ATOM 806 N N . ARG A 1 103 ? 1.952 -8.432 -10.278 1.00 97.38 103 ARG A N 1
ATOM 807 C CA . ARG A 1 103 ? 0.488 -8.336 -10.325 1.00 97.38 103 ARG A CA 1
ATOM 808 C C . ARG A 1 103 ? -0.192 -9.382 -9.438 1.00 97.38 103 ARG A C 1
ATOM 810 O O . ARG A 1 103 ? -1.198 -9.085 -8.802 1.00 97.38 103 ARG A O 1
ATOM 817 N N . GLN A 1 104 ? 0.326 -10.610 -9.393 1.00 97.06 104 GLN A N 1
ATOM 818 C CA . GLN A 1 104 ? -0.207 -11.650 -8.506 1.00 97.06 104 GLN A CA 1
ATOM 819 C C . GLN A 1 104 ? -0.014 -11.288 -7.028 1.00 97.06 104 GLN A C 1
ATOM 821 O O . GLN A 1 104 ? -0.958 -11.418 -6.252 1.00 97.06 104 GLN A O 1
ATOM 826 N N . GLN A 1 105 ? 1.165 -10.781 -6.658 1.00 96.75 105 GLN A N 1
ATOM 827 C CA . GLN A 1 105 ? 1.456 -10.332 -5.294 1.00 96.75 105 GLN A CA 1
ATOM 828 C C . GLN A 1 105 ? 0.569 -9.154 -4.872 1.00 96.75 105 GLN A C 1
ATOM 830 O O . GLN A 1 105 ? 0.021 -9.171 -3.773 1.00 96.75 105 GLN A O 1
ATOM 835 N N . GLU A 1 106 ? 0.362 -8.168 -5.749 1.00 96.75 106 GLU A N 1
ATOM 836 C CA . GLU A 1 106 ? -0.548 -7.042 -5.500 1.00 96.75 106 GLU A CA 1
ATOM 837 C C . GLU A 1 106 ? -1.988 -7.514 -5.263 1.00 96.75 106 GLU A C 1
ATOM 839 O O . GLU A 1 106 ? -2.648 -7.072 -4.322 1.00 96.75 106 GLU A O 1
ATOM 844 N N . MET A 1 107 ? -2.475 -8.452 -6.083 1.00 96.00 107 MET A N 1
ATOM 845 C CA . MET A 1 107 ? -3.816 -9.019 -5.918 1.00 96.00 107 MET A CA 1
ATOM 846 C C . MET A 1 107 ? -3.954 -9.809 -4.612 1.00 96.00 107 MET A C 1
ATOM 848 O O . MET A 1 107 ? -5.000 -9.742 -3.964 1.00 96.00 107 MET A O 1
ATOM 852 N N . GLU A 1 108 ? -2.916 -10.542 -4.205 1.00 97.56 108 GLU A N 1
ATOM 853 C CA . GLU A 1 108 ? -2.914 -11.278 -2.941 1.00 97.56 108 GLU A CA 1
ATOM 854 C C . GLU A 1 108 ? -2.901 -10.335 -1.732 1.00 97.56 108 GLU A C 1
ATOM 856 O O . GLU A 1 108 ? -3.682 -10.534 -0.800 1.00 97.56 108 GLU A O 1
ATOM 861 N N . LEU A 1 109 ? -2.073 -9.286 -1.757 1.00 97.38 109 LEU A N 1
ATOM 862 C CA . LEU A 1 109 ? -2.041 -8.263 -0.709 1.00 97.38 109 LEU A CA 1
ATOM 863 C C . LEU A 1 109 ? -3.395 -7.570 -0.572 1.00 97.38 109 LEU A C 1
ATOM 865 O O . LEU A 1 109 ? -3.936 -7.500 0.528 1.00 97.38 109 LEU A O 1
ATOM 869 N N . ARG A 1 110 ? -4.000 -7.167 -1.694 1.00 97.62 110 ARG A N 1
ATOM 870 C CA . ARG A 1 110 ? -5.333 -6.555 -1.699 1.00 97.62 110 ARG A CA 1
ATOM 871 C C . ARG A 1 110 ? -6.400 -7.488 -1.129 1.00 97.62 110 ARG A C 1
ATOM 873 O O . ARG A 1 110 ? -7.306 -7.046 -0.429 1.00 97.62 110 ARG A O 1
ATOM 880 N N . ARG A 1 111 ? -6.309 -8.791 -1.416 1.00 97.62 111 ARG A N 1
ATOM 881 C CA . ARG A 1 111 ? -7.221 -9.786 -0.839 1.00 97.62 111 ARG A CA 1
ATOM 882 C C . ARG A 1 111 ? -7.033 -9.906 0.676 1.00 97.62 111 ARG A C 1
ATOM 884 O O . ARG A 1 111 ? -8.033 -9.965 1.386 1.00 97.62 111 ARG A O 1
ATOM 891 N N . LYS A 1 112 ? -5.788 -9.939 1.163 1.00 97.69 112 LYS A N 1
ATOM 892 C CA . LYS A 1 112 ? -5.482 -9.996 2.604 1.00 97.69 112 LYS A CA 1
ATOM 893 C C . LYS A 1 112 ? -5.992 -8.757 3.334 1.00 97.69 112 LYS A C 1
ATOM 895 O O . LYS A 1 112 ? -6.655 -8.903 4.350 1.00 97.69 112 LYS A O 1
ATOM 900 N N . GLU A 1 113 ? -5.775 -7.572 2.772 1.00 97.12 113 GLU A N 1
ATOM 901 C CA . GLU A 1 113 ? -6.260 -6.309 3.337 1.00 97.12 113 GLU A CA 1
ATOM 902 C C . GLU A 1 113 ? -7.793 -6.287 3.454 1.00 97.12 113 GLU A C 1
ATOM 904 O O . GLU A 1 113 ? -8.338 -5.936 4.499 1.00 97.12 113 GLU A O 1
ATOM 909 N N . LEU A 1 114 ? -8.506 -6.737 2.414 1.00 96.94 114 LEU A N 1
ATOM 910 C CA . LEU A 1 114 ? -9.966 -6.867 2.461 1.00 96.94 114 LEU A CA 1
ATOM 911 C C . LEU A 1 114 ? -10.427 -7.866 3.529 1.00 96.94 114 LEU A C 1
ATOM 913 O O . LEU A 1 114 ? -11.423 -7.622 4.209 1.00 96.94 114 LEU A O 1
ATOM 917 N N . GLU A 1 115 ? -9.722 -8.988 3.681 1.00 97.06 115 GLU A N 1
ATOM 918 C CA . GLU A 1 115 ? -10.041 -10.002 4.686 1.00 97.06 115 GLU A CA 1
ATOM 919 C C . GLU A 1 115 ? -9.803 -9.488 6.113 1.00 97.06 115 GLU A C 1
ATOM 921 O O . GLU A 1 115 ? -10.644 -9.696 6.987 1.00 97.06 115 GLU A O 1
ATOM 926 N N . GLU A 1 116 ? -8.692 -8.795 6.356 1.00 97.25 116 GLU A N 1
ATOM 927 C CA . GLU A 1 116 ? -8.391 -8.181 7.652 1.00 97.25 116 GLU A CA 1
ATOM 928 C C . GLU A 1 116 ? -9.389 -7.080 7.998 1.00 97.25 116 GLU A C 1
ATOM 930 O O . GLU A 1 116 ? -9.916 -7.069 9.109 1.00 97.25 116 GLU A O 1
ATOM 935 N N . ASN A 1 117 ? -9.731 -6.220 7.040 1.00 97.25 117 ASN A N 1
ATOM 936 C CA . ASN A 1 117 ? -10.739 -5.184 7.239 1.00 97.25 117 ASN A CA 1
ATOM 937 C C . ASN A 1 117 ? -12.113 -5.804 7.554 1.00 97.25 117 ASN A C 1
ATOM 939 O O . ASN A 1 117 ? -12.774 -5.412 8.514 1.00 97.25 117 ASN A O 1
ATOM 943 N N . ALA A 1 118 ? -12.514 -6.859 6.836 1.00 97.06 118 ALA A N 1
ATOM 944 C CA . ALA A 1 118 ? -13.747 -7.587 7.138 1.00 97.06 118 ALA A CA 1
ATOM 945 C C . ALA A 1 118 ? -13.723 -8.244 8.533 1.00 97.06 118 ALA A C 1
ATOM 947 O O . ALA A 1 118 ? -14.743 -8.248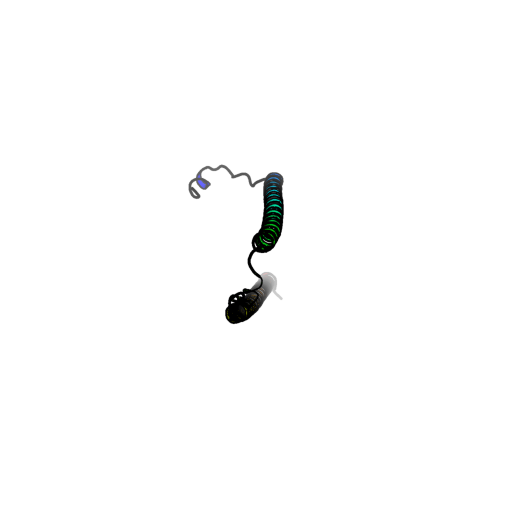 9.226 1.00 97.06 118 ALA A O 1
ATOM 948 N N . LYS A 1 119 ? -12.575 -8.782 8.969 1.00 97.56 119 LYS A N 1
ATOM 949 C CA . LYS A 1 119 ? -12.400 -9.327 10.327 1.00 97.56 119 LYS A CA 1
ATOM 950 C C . LYS A 1 119 ? -12.506 -8.237 11.389 1.00 97.56 119 LYS A C 1
ATOM 952 O O . LYS A 1 119 ? -13.204 -8.440 12.377 1.00 97.56 119 LYS A O 1
ATOM 957 N N . GLN A 1 120 ? -11.873 -7.085 11.176 1.00 96.75 120 GLN A N 1
ATOM 958 C CA . GLN A 1 120 ? -11.957 -5.941 12.085 1.00 96.75 120 GLN A CA 1
ATOM 959 C C . GLN A 1 120 ? -13.398 -5.437 12.208 1.00 96.75 120 GLN A C 1
ATOM 961 O O . GLN A 1 120 ? -13.901 -5.300 13.319 1.00 96.75 120 GLN A O 1
ATOM 966 N N . GLN A 1 121 ? -14.098 -5.251 11.085 1.00 96.19 121 GLN A N 1
ATOM 967 C CA . GLN A 1 121 ? -15.504 -4.833 11.080 1.00 96.19 121 GLN A CA 1
ATOM 968 C C . GLN A 1 121 ? -16.409 -5.830 11.813 1.00 96.19 121 GLN A C 1
ATOM 970 O O . GLN A 1 121 ? -17.251 -5.421 12.612 1.00 96.19 121 GLN A O 1
ATOM 975 N N . ARG A 1 122 ? -16.215 -7.140 11.595 1.00 96.81 122 ARG A N 1
ATOM 976 C CA . ARG A 1 122 ? -16.939 -8.183 12.341 1.00 96.81 122 ARG A CA 1
ATOM 977 C C . ARG A 1 122 ? -16.646 -8.123 13.838 1.00 96.81 122 ARG A C 1
ATOM 979 O O . ARG A 1 122 ? -17.583 -8.190 14.622 1.00 96.81 122 ARG A O 1
ATOM 986 N N . GLY A 1 123 ? -15.383 -7.946 14.225 1.00 96.94 123 GLY A N 1
ATOM 987 C CA . GLY A 1 123 ? -14.990 -7.828 15.630 1.00 96.94 123 GLY A CA 1
ATOM 988 C C . GLY A 1 123 ? -15.623 -6.619 16.324 1.00 96.94 123 GLY A C 1
ATOM 989 O O . GLY A 1 123 ? -16.114 -6.742 17.444 1.00 96.94 123 GLY A O 1
ATOM 990 N N . VAL A 1 124 ? -15.685 -5.468 15.647 1.00 97.00 124 VAL A N 1
ATOM 991 C CA . VAL A 1 124 ? -16.371 -4.271 16.164 1.00 97.00 124 VAL A CA 1
ATOM 992 C C . VAL A 1 124 ? -17.870 -4.529 16.336 1.00 97.00 124 VAL A C 1
ATOM 994 O O . VAL A 1 124 ? -18.435 -4.173 17.370 1.00 97.00 124 VAL A O 1
ATOM 997 N N . LEU A 1 125 ? -18.511 -5.184 15.363 1.00 97.31 125 LEU A N 1
ATOM 998 C CA . LEU A 1 125 ? -19.938 -5.502 15.436 1.00 97.31 125 LEU A CA 1
ATOM 999 C C . LEU A 1 125 ? -20.256 -6.480 16.579 1.00 97.31 125 LEU A C 1
ATOM 1001 O O . LEU A 1 125 ? -21.199 -6.245 17.331 1.00 97.31 125 LEU A O 1
ATOM 1005 N N . GLU A 1 126 ? -19.457 -7.536 16.751 1.00 97.56 126 GLU A N 1
ATOM 1006 C CA . GLU A 1 126 ? -19.608 -8.489 17.861 1.00 97.56 126 GLU A CA 1
ATOM 1007 C C . GLU A 1 126 ? -19.408 -7.820 19.226 1.00 97.56 126 GLU A C 1
ATOM 1009 O O . GLU A 1 126 ? -20.158 -8.089 20.167 1.00 97.56 126 GLU A O 1
ATOM 1014 N N . LEU A 1 127 ? -18.425 -6.920 19.344 1.00 97.38 127 LEU A N 1
ATOM 1015 C CA . LEU A 1 127 ? -18.192 -6.169 20.577 1.00 97.38 127 LEU A CA 1
ATOM 1016 C C . LEU A 1 127 ? -19.388 -5.269 20.916 1.00 97.38 127 LEU A C 1
ATOM 1018 O O . LEU A 1 127 ? -19.842 -5.251 22.061 1.00 97.38 127 LEU A O 1
ATOM 1022 N N . MET A 1 128 ? -19.922 -4.562 19.918 1.00 96.56 128 MET A N 1
ATOM 1023 C CA . MET A 1 128 ? -21.095 -3.704 20.079 1.00 96.56 128 MET A CA 1
ATOM 1024 C C . MET A 1 128 ? -22.340 -4.517 20.460 1.00 96.56 128 MET A C 1
ATOM 1026 O O . MET A 1 128 ? -23.093 -4.108 21.346 1.00 96.56 128 MET A O 1
ATOM 1030 N N . GLN A 1 129 ? -22.533 -5.694 19.855 1.00 96.81 129 GLN A N 1
ATOM 1031 C CA . GLN A 1 129 ? -23.623 -6.600 20.214 1.00 96.81 129 GLN A CA 1
ATOM 1032 C C . GLN A 1 129 ? -23.504 -7.067 21.670 1.00 96.81 129 GLN A C 1
ATOM 1034 O O . GLN A 1 129 ? -24.465 -6.945 22.430 1.00 96.81 129 GLN A O 1
ATOM 1039 N N . ARG A 1 130 ? -22.317 -7.518 22.095 1.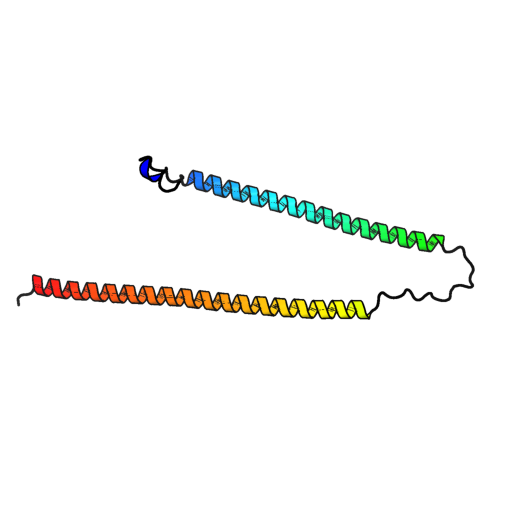00 96.75 130 ARG A N 1
ATOM 1040 C CA . ARG A 1 130 ? -22.074 -7.925 23.488 1.00 96.75 130 ARG A CA 1
ATOM 1041 C C . ARG A 1 130 ? -22.323 -6.801 24.485 1.00 96.75 130 ARG A C 1
ATOM 1043 O O . ARG A 1 130 ? -22.907 -7.040 25.539 1.00 96.75 130 ARG A O 1
ATOM 1050 N N . GLN A 1 131 ? -21.893 -5.582 24.166 1.00 95.94 131 GLN A N 1
ATOM 1051 C CA . GLN A 1 131 ? -22.146 -4.422 25.018 1.00 95.94 131 GLN A CA 1
ATOM 1052 C C . GLN A 1 131 ? -23.650 -4.125 25.122 1.00 95.94 131 GLN A C 1
ATOM 1054 O O . GLN A 1 131 ? -24.145 -3.850 26.214 1.00 95.94 131 GLN A O 1
ATOM 1059 N N . SER A 1 132 ? -24.386 -4.230 24.011 1.00 95.38 132 SER A N 1
ATOM 1060 C CA . SER A 1 132 ? -25.839 -4.042 23.994 1.00 95.38 132 SER A CA 1
ATOM 1061 C C . SER A 1 132 ? -26.565 -5.082 24.854 1.00 95.38 132 SER A C 1
ATOM 1063 O O . SER A 1 132 ? -27.402 -4.718 25.681 1.00 95.38 132 SER A O 1
ATOM 1065 N N . GLU A 1 133 ? -26.203 -6.361 24.726 1.00 96.06 133 GLU A N 1
ATOM 1066 C CA . GLU A 1 133 ? -26.773 -7.455 25.523 1.00 96.06 133 GLU A CA 1
ATOM 1067 C C . GLU A 1 133 ? -26.486 -7.275 27.022 1.00 96.06 133 GLU A C 1
ATOM 1069 O O . GLU A 1 133 ? -27.394 -7.403 27.847 1.00 96.06 133 GLU A O 1
ATOM 1074 N N . ALA A 1 134 ? -25.255 -6.899 27.384 1.00 95.81 134 ALA A N 1
ATOM 1075 C CA . ALA A 1 134 ? -24.892 -6.610 28.770 1.00 95.81 134 ALA A CA 1
ATOM 1076 C C . ALA A 1 134 ? -25.708 -5.438 29.340 1.00 95.81 134 ALA A C 1
ATOM 1078 O O . ALA A 1 134 ? -26.239 -5.529 30.448 1.00 95.81 134 ALA A O 1
ATOM 1079 N N . GLN A 1 135 ? -25.878 -4.359 28.568 1.00 94.94 135 GLN A N 1
ATOM 1080 C CA . GLN A 1 135 ? -26.691 -3.217 28.982 1.00 94.94 135 GLN A CA 1
ATOM 1081 C C . GLN A 1 135 ? -28.162 -3.608 29.181 1.00 94.94 135 GLN A C 1
ATOM 1083 O O . GLN A 1 135 ? -28.789 -3.172 30.147 1.00 94.94 135 GLN A O 1
ATOM 1088 N N . GLN A 1 136 ? -28.721 -4.450 28.306 1.00 95.19 136 GLN A N 1
ATOM 1089 C CA . GLN A 1 136 ? -30.090 -4.953 28.453 1.00 95.19 136 GLN A CA 1
ATOM 1090 C C . GLN A 1 136 ? -30.256 -5.800 29.720 1.00 95.19 136 GLN A C 1
ATOM 1092 O O . GLN A 1 136 ? -31.239 -5.620 30.440 1.00 95.19 136 GLN A O 1
ATOM 1097 N N . GLN A 1 137 ? -29.292 -6.669 30.037 1.00 95.31 137 GLN A N 1
ATOM 1098 C CA . GLN A 1 137 ? -29.313 -7.464 31.270 1.00 95.31 137 GLN A CA 1
ATOM 1099 C C . GLN A 1 137 ? -29.226 -6.592 32.527 1.00 95.31 137 GLN A C 1
ATOM 1101 O O . GLN A 1 137 ? -29.971 -6.819 33.484 1.00 95.31 137 GLN A O 1
ATOM 1106 N N . ILE A 1 138 ? -28.368 -5.566 32.520 1.00 95.44 138 ILE A N 1
ATOM 1107 C CA . ILE A 1 138 ? -28.277 -4.590 33.615 1.00 95.44 138 ILE A CA 1
ATOM 1108 C C . ILE A 1 138 ? -29.617 -3.871 33.784 1.00 95.44 138 ILE A C 1
ATOM 1110 O O . ILE A 1 138 ? -30.152 -3.828 34.891 1.00 95.44 138 ILE A O 1
ATOM 1114 N N . ASN A 1 139 ? -30.193 -3.367 32.690 1.00 95.06 139 ASN A N 1
ATOM 1115 C CA . ASN A 1 139 ? -31.472 -2.661 32.720 1.00 95.06 139 ASN A CA 1
ATOM 1116 C C . ASN A 1 139 ? -32.605 -3.560 33.243 1.00 95.06 139 ASN A C 1
ATOM 1118 O O . ASN A 1 139 ? -33.408 -3.118 34.062 1.00 95.06 139 ASN A O 1
ATOM 1122 N N . GLN A 1 140 ? -32.653 -4.829 32.824 1.00 94.25 140 GLN A N 1
ATOM 1123 C CA . GLN A 1 140 ? -33.643 -5.794 33.306 1.00 94.25 140 GLN A CA 1
ATOM 1124 C C . GLN A 1 140 ? -33.464 -6.089 34.802 1.00 94.25 140 GLN A C 1
ATOM 1126 O O . GLN A 1 140 ? -34.438 -6.083 35.554 1.00 94.25 140 GLN A O 1
ATOM 1131 N N . THR A 1 141 ? -32.223 -6.289 35.250 1.00 95.56 141 THR A N 1
ATOM 1132 C CA . THR A 1 141 ? -31.904 -6.542 36.664 1.00 95.56 141 THR A CA 1
ATOM 1133 C C . THR A 1 141 ? -32.278 -5.347 37.537 1.00 95.56 141 THR A C 1
ATOM 1135 O O . THR A 1 141 ? -32.890 -5.518 38.591 1.00 95.56 141 THR A O 1
ATOM 1138 N N . LEU A 1 142 ? -31.972 -4.129 37.080 1.00 95.06 142 LEU A N 1
ATOM 1139 C CA . LEU A 1 142 ? -32.353 -2.894 37.757 1.00 95.06 142 LEU A CA 1
ATOM 1140 C C . LEU A 1 142 ? -33.877 -2.772 37.879 1.00 95.06 142 LEU A C 1
ATOM 1142 O O . LEU A 1 142 ? -34.372 -2.437 38.953 1.00 95.06 142 LEU A O 1
ATOM 1146 N N . LEU A 1 143 ? -34.626 -3.104 36.821 1.00 94.44 143 LEU A N 1
ATOM 1147 C CA . LEU A 1 143 ? -36.091 -3.095 36.848 1.00 94.44 143 LEU A CA 1
ATOM 1148 C C . LEU A 1 143 ? -36.649 -4.054 37.909 1.00 94.44 143 LEU A C 1
ATOM 1150 O O . LEU A 1 143 ? -37.533 -3.676 38.675 1.00 94.44 143 LEU A O 1
ATOM 1154 N N . VAL A 1 144 ? -36.101 -5.271 37.994 1.00 95.31 144 VAL A N 1
ATOM 1155 C CA . VAL A 1 144 ? -36.490 -6.269 39.005 1.00 95.31 144 VAL A CA 1
ATOM 1156 C C . VAL A 1 144 ? -36.165 -5.784 40.418 1.00 95.31 144 VAL A C 1
ATOM 1158 O O . VAL A 1 144 ? -36.963 -5.978 41.334 1.00 95.31 144 VAL A O 1
ATOM 1161 N N . LEU A 1 145 ? -35.011 -5.142 40.618 1.00 94.56 145 LEU A N 1
ATOM 1162 C CA . LEU A 1 145 ? -34.633 -4.575 41.915 1.00 94.56 145 LEU A CA 1
ATOM 1163 C C . LEU A 1 145 ? -35.565 -3.431 42.329 1.00 94.56 145 LEU A C 1
ATOM 1165 O O . LEU A 1 145 ? -35.996 -3.402 43.477 1.00 94.56 145 LEU A O 1
ATOM 1169 N N . ILE A 1 146 ? -35.929 -2.540 41.403 1.00 93.50 146 ILE A N 1
ATOM 1170 C CA . ILE A 1 146 ? -36.893 -1.458 41.652 1.00 93.50 146 ILE A CA 1
ATOM 1171 C C . ILE A 1 146 ? -38.270 -2.036 41.992 1.00 93.50 146 ILE A C 1
ATOM 1173 O O . ILE A 1 146 ? -38.879 -1.616 42.972 1.00 93.50 146 ILE A O 1
ATOM 1177 N N . GLN A 1 147 ? -38.745 -3.038 41.247 1.00 89.81 147 GLN A N 1
ATOM 1178 C CA . GLN A 1 147 ? -40.007 -3.720 41.553 1.00 89.81 147 GLN A CA 1
ATOM 1179 C C . GLN A 1 147 ? -39.982 -4.388 42.931 1.00 89.81 147 GLN A C 1
ATOM 1181 O O . GLN A 1 147 ? -40.960 -4.295 43.659 1.00 89.81 147 GLN A O 1
ATOM 1186 N N . LYS A 1 148 ? -38.868 -5.011 43.336 1.00 88.06 148 LYS A N 1
ATOM 1187 C CA . LYS A 1 148 ? -38.726 -5.583 44.687 1.00 88.06 148 LYS A CA 1
ATOM 1188 C C . LYS A 1 148 ? -38.633 -4.523 45.786 1.00 88.06 148 LYS A C 1
ATOM 1190 O O . LYS A 1 148 ? -39.104 -4.767 46.890 1.00 88.06 148 LYS A O 1
ATOM 1195 N N . ALA A 1 149 ? -38.004 -3.383 45.508 1.00 85.00 149 ALA A N 1
ATOM 1196 C CA . ALA A 1 149 ? -37.801 -2.315 46.484 1.00 85.00 149 ALA A CA 1
ATOM 1197 C C . ALA A 1 149 ? -39.049 -1.436 46.683 1.00 85.00 149 ALA A C 1
ATOM 1199 O O . ALA A 1 149 ? -39.248 -0.912 47.775 1.00 85.00 149 ALA A O 1
ATOM 1200 N N . PHE A 1 150 ? -39.882 -1.282 45.648 1.00 82.19 150 PHE A N 1
ATOM 1201 C CA . PHE A 1 150 ? -41.025 -0.361 45.645 1.00 82.19 150 PHE A CA 1
ATOM 1202 C C . PHE A 1 150 ? -42.379 -1.029 45.337 1.00 82.19 150 PHE A C 1
ATOM 1204 O O . PHE A 1 150 ? -43.403 -0.350 45.346 1.00 82.19 150 PHE A O 1
ATOM 1211 N N . GLY A 1 151 ? -42.413 -2.340 45.077 1.00 61.16 151 GLY A N 1
ATOM 1212 C CA . GLY A 1 151 ? -43.621 -3.104 44.754 1.00 61.16 151 GLY A CA 1
ATOM 1213 C C . GLY A 1 151 ? -44.060 -4.056 45.867 1.00 61.16 151 GLY A C 1
ATOM 1214 O O . GLY A 1 151 ? -43.676 -5.221 45.895 1.00 61.16 151 GLY A O 1
ATOM 1215 N N . THR A 1 152 ? -44.946 -3.559 46.730 1.00 47.44 152 THR A N 1
ATOM 1216 C CA . THR A 1 152 ? -46.078 -4.311 47.292 1.00 47.44 152 THR A CA 1
ATOM 1217 C C . THR A 1 152 ? -47.337 -3.742 46.654 1.00 47.44 152 THR A C 1
ATOM 1219 O O . THR A 1 152 ? -47.699 -2.621 47.004 1.00 47.44 152 THR A O 1
ATOM 1222 N N . VAL A 1 153 ? -47.954 -4.491 45.734 1.00 44.84 153 VAL A N 1
ATOM 1223 C CA . VAL A 1 153 ? -49.387 -4.852 45.693 1.00 44.84 153 VAL A CA 1
ATOM 1224 C C . VAL A 1 153 ? -49.477 -6.184 44.958 1.00 44.84 153 VAL A C 1
ATOM 1226 O O . VAL A 1 153 ? -48.882 -6.273 43.861 1.00 44.84 153 VAL A O 1
#